Protein AF-X1H4D3-F1 (afdb_monomer_lite)

Foldseek 3Di:
DAEEQDDDPVLVVVQVVCCVPPVGGDDYAHDHPVVVVVDDPPWDWDADPVGDIDTDDPPPDD

pLDDT: mean 90.93, std 12.32, range [37.94, 98.25]

Structure (mmCIF, N/CA/C/O backbone):
data_AF-X1H4D3-F1
#
_entry.id   AF-X1H4D3-F1
#
loop_
_atom_site.group_PDB
_atom_site.id
_atom_site.type_symbol
_atom_site.label_atom_id
_atom_site.label_alt_id
_atom_site.label_comp_id
_atom_site.label_asym_id
_atom_site.label_entity_id
_atom_site.label_seq_id
_atom_site.pdbx_PDB_ins_code
_atom_site.Cartn_x
_atom_site.Cartn_y
_atom_site.Cartn_z
_atom_site.occupancy
_atom_site.B_iso_or_equiv
_atom_site.auth_seq_id
_atom_site.auth_comp_id
_atom_site.auth_asym_id
_atom_site.auth_atom_id
_atom_site.pdbx_PDB_model_num
ATOM 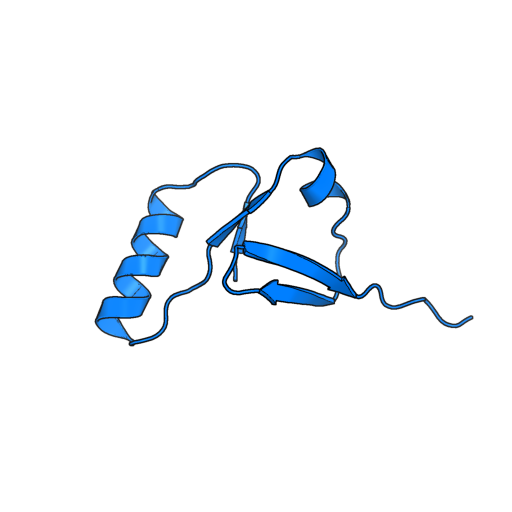1 N N . ALA A 1 1 ? 7.167 1.516 2.070 1.00 91.31 1 ALA A N 1
ATOM 2 C CA . ALA A 1 1 ? 5.744 1.390 1.704 1.00 91.31 1 ALA A CA 1
ATOM 3 C C . ALA A 1 1 ? 4.923 2.353 2.545 1.00 91.31 1 ALA A C 1
ATOM 5 O O . ALA A 1 1 ? 5.372 2.713 3.627 1.00 91.31 1 ALA A O 1
ATOM 6 N N . ILE A 1 2 ? 3.757 2.764 2.057 1.00 94.88 2 ILE A N 1
ATOM 7 C CA . ILE A 1 2 ? 2.823 3.651 2.755 1.00 94.88 2 ILE A CA 1
ATOM 8 C C . ILE A 1 2 ? 1.494 2.911 2.896 1.00 94.88 2 ILE A C 1
ATOM 10 O O . ILE A 1 2 ? 0.993 2.355 1.919 1.00 94.88 2 ILE A O 1
ATOM 14 N N . ILE A 1 3 ? 0.937 2.895 4.105 1.00 94.88 3 ILE A N 1
ATOM 15 C CA . ILE A 1 3 ? -0.370 2.301 4.389 1.00 94.88 3 ILE A CA 1
ATOM 16 C C . ILE A 1 3 ? -1.339 3.437 4.698 1.00 94.88 3 ILE A C 1
ATOM 18 O O . ILE A 1 3 ? -1.051 4.268 5.554 1.00 94.88 3 ILE A O 1
ATOM 22 N N . ASN A 1 4 ? -2.487 3.453 4.026 1.00 95.88 4 ASN A N 1
ATOM 23 C CA . ASN A 1 4 ? -3.517 4.471 4.192 1.00 95.88 4 ASN A CA 1
ATOM 24 C C . ASN A 1 4 ? -4.885 3.848 4.501 1.00 95.88 4 ASN A C 1
ATOM 26 O O . ASN A 1 4 ? -5.169 2.706 4.147 1.00 95.88 4 ASN A O 1
ATOM 30 N N . LEU A 1 5 ? -5.775 4.647 5.093 1.00 96.44 5 LEU A N 1
ATOM 31 C CA . LEU A 1 5 ? -7.196 4.304 5.251 1.00 96.44 5 LEU A CA 1
ATOM 32 C C . LEU A 1 5 ? -8.013 4.512 3.971 1.00 96.44 5 LEU A C 1
ATOM 34 O O . LEU A 1 5 ? -9.085 3.936 3.800 1.00 96.44 5 LEU A O 1
ATOM 38 N N . LYS A 1 6 ? -7.535 5.382 3.079 1.00 96.00 6 LYS A N 1
ATOM 39 C CA . LYS A 1 6 ? -8.185 5.741 1.817 1.00 96.00 6 LYS A CA 1
ATOM 40 C C . LYS A 1 6 ? -7.130 5.979 0.748 1.00 96.00 6 LYS A C 1
ATOM 42 O O . LYS A 1 6 ? -5.978 6.279 1.056 1.00 96.00 6 LYS A O 1
ATOM 47 N N . VAL A 1 7 ? -7.538 5.863 -0.510 1.00 94.06 7 VAL A N 1
ATOM 48 C CA . VAL A 1 7 ? -6.672 6.213 -1.636 1.00 94.06 7 VAL A CA 1
ATOM 49 C C . VAL A 1 7 ? -6.360 7.707 -1.574 1.00 94.06 7 VAL A C 1
ATOM 51 O O . VAL A 1 7 ? -7.271 8.530 -1.505 1.00 94.06 7 VAL A O 1
ATOM 54 N N . ASP A 1 8 ? -5.072 8.032 -1.627 1.00 96.50 8 ASP A N 1
ATOM 55 C CA . ASP A 1 8 ? -4.583 9.389 -1.841 1.00 96.50 8 ASP A CA 1
ATOM 56 C C . ASP A 1 8 ? -3.995 9.465 -3.253 1.00 96.50 8 ASP A C 1
ATOM 58 O O . ASP A 1 8 ? -3.044 8.752 -3.585 1.00 96.50 8 ASP A O 1
ATOM 62 N N . THR A 1 9 ? -4.592 10.302 -4.101 1.00 96.50 9 THR A N 1
ATOM 63 C CA . THR A 1 9 ? -4.231 10.400 -5.520 1.00 96.50 9 THR A CA 1
ATOM 64 C C . THR A 1 9 ? -2.806 10.914 -5.726 1.00 96.50 9 THR A C 1
ATOM 66 O O . THR A 1 9 ? -2.147 10.502 -6.678 1.00 96.50 9 THR A O 1
ATOM 69 N N . ILE A 1 10 ? -2.309 11.785 -4.844 1.00 96.94 10 ILE A N 1
ATOM 70 C CA . ILE A 1 10 ? -0.956 12.341 -4.950 1.00 96.94 10 ILE A CA 1
ATOM 71 C C . ILE A 1 10 ? 0.065 11.254 -4.617 1.00 96.94 10 ILE A C 1
ATOM 73 O O . ILE A 1 10 ? 1.035 11.076 -5.352 1.00 96.94 10 ILE A O 1
ATOM 77 N N . LEU A 1 11 ? -0.175 10.478 -3.558 1.00 96.56 11 LEU A N 1
ATOM 78 C CA . LEU A 1 11 ? 0.701 9.365 -3.184 1.00 96.56 11 LEU A CA 1
ATOM 79 C C . LEU A 1 11 ? 0.682 8.239 -4.226 1.00 96.56 11 LEU A C 1
ATOM 81 O O . LEU A 1 11 ? 1.734 7.688 -4.552 1.00 96.56 11 LEU A O 1
ATOM 85 N N . ALA A 1 12 ? -0.489 7.930 -4.790 1.00 95.81 12 ALA A N 1
ATOM 86 C CA . ALA A 1 12 ? -0.619 6.945 -5.861 1.00 95.81 12 ALA A CA 1
ATOM 87 C C . ALA A 1 12 ? 0.150 7.369 -7.123 1.00 95.81 12 ALA A C 1
ATOM 89 O O . ALA A 1 12 ? 0.924 6.582 -7.666 1.00 95.81 12 ALA A O 1
ATOM 90 N N . LEU A 1 13 ? 0.000 8.627 -7.553 1.00 97.38 13 LEU A N 1
ATOM 91 C CA . LEU A 1 13 ? 0.772 9.173 -8.669 1.00 97.38 13 LEU A CA 1
ATOM 92 C C . LEU A 1 13 ? 2.276 9.151 -8.374 1.00 97.38 13 LEU A C 1
ATOM 94 O O . LEU A 1 13 ? 3.061 8.763 -9.234 1.00 97.38 13 LEU A O 1
ATOM 98 N N . GLY A 1 14 ? 2.678 9.525 -7.158 1.00 96.62 14 GLY A N 1
ATOM 99 C CA . GLY A 1 14 ? 4.078 9.503 -6.738 1.00 96.62 14 GLY A CA 1
ATOM 100 C C . GLY A 1 14 ? 4.706 8.112 -6.843 1.00 96.62 14 GLY A C 1
ATOM 101 O O . GLY A 1 14 ? 5.848 7.993 -7.277 1.00 96.62 14 GLY A O 1
ATOM 102 N N . SER A 1 15 ? 3.953 7.059 -6.514 1.00 96.44 15 SER A N 1
ATOM 103 C CA . SER A 1 15 ? 4.396 5.670 -6.679 1.00 96.44 15 SER A CA 1
ATOM 104 C C . SER A 1 15 ? 4.684 5.316 -8.141 1.00 96.44 15 SER A C 1
ATOM 106 O O . SER A 1 15 ? 5.756 4.790 -8.432 1.00 96.44 15 SER A O 1
ATOM 108 N N . ILE A 1 16 ? 3.776 5.680 -9.055 1.00 96.88 16 ILE A N 1
ATOM 109 C CA . ILE A 1 16 ? 3.929 5.458 -10.503 1.00 96.88 16 ILE A CA 1
ATOM 110 C C . ILE A 1 16 ? 5.144 6.225 -11.031 1.00 96.88 16 ILE A C 1
ATOM 112 O O . ILE A 1 16 ? 6.006 5.655 -11.686 1.00 96.88 16 ILE A O 1
ATOM 116 N N . VAL A 1 17 ? 5.252 7.514 -10.702 1.00 97.94 17 VAL A N 1
ATOM 117 C CA . VAL A 1 17 ? 6.374 8.352 -11.150 1.00 97.94 17 VAL A CA 1
ATOM 118 C C . VAL A 1 17 ? 7.710 7.836 -10.606 1.00 97.94 17 VAL A C 1
ATOM 120 O O . VAL A 1 17 ? 8.711 7.873 -11.316 1.00 97.94 17 VAL A O 1
ATOM 123 N N . SER A 1 18 ? 7.741 7.333 -9.369 1.00 97.69 18 SER A N 1
ATOM 124 C CA . SER A 1 18 ? 8.942 6.728 -8.783 1.00 97.69 18 SER A CA 1
ATOM 125 C C . SER A 1 18 ? 9.387 5.481 -9.549 1.00 97.69 18 SER A C 1
ATOM 127 O O . SER A 1 18 ? 10.584 5.287 -9.756 1.00 97.69 18 SER A O 1
ATOM 129 N N . ASP A 1 19 ? 8.443 4.656 -10.000 1.00 97.44 19 ASP A N 1
ATOM 130 C CA . ASP A 1 19 ? 8.752 3.483 -10.817 1.00 97.44 19 ASP A CA 1
ATOM 131 C C . ASP A 1 19 ? 9.327 3.876 -12.182 1.00 97.44 19 ASP A C 1
ATOM 133 O O . ASP A 1 19 ? 10.351 3.350 -12.608 1.00 97.44 19 ASP A O 1
ATOM 137 N N . GLU A 1 20 ? 8.743 4.884 -12.825 1.00 98.19 20 GLU A N 1
ATOM 138 C CA . GLU A 1 20 ? 9.209 5.362 -14.130 1.00 98.19 20 GLU A CA 1
ATOM 139 C C . GLU A 1 20 ? 10.599 6.012 -14.068 1.00 98.19 20 GLU A C 1
ATOM 141 O O . GLU A 1 20 ? 11.433 5.797 -14.947 1.00 98.19 20 GLU A O 1
ATOM 146 N N . LEU A 1 21 ? 10.872 6.818 -13.035 1.00 98.25 21 LEU A N 1
ATOM 147 C CA . LEU A 1 21 ? 12.133 7.560 -12.929 1.00 98.25 21 LEU A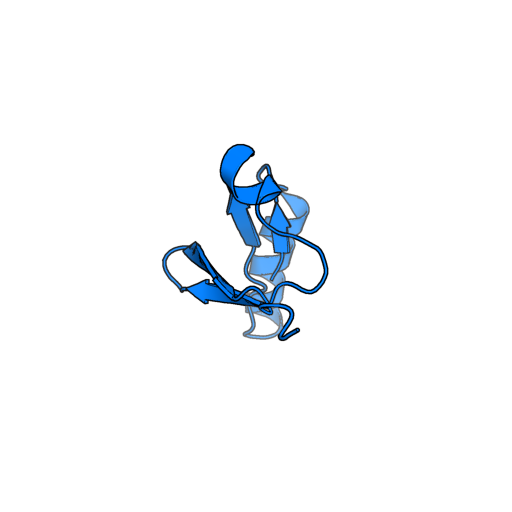 CA 1
ATOM 148 C C . LEU A 1 21 ? 13.270 6.748 -12.3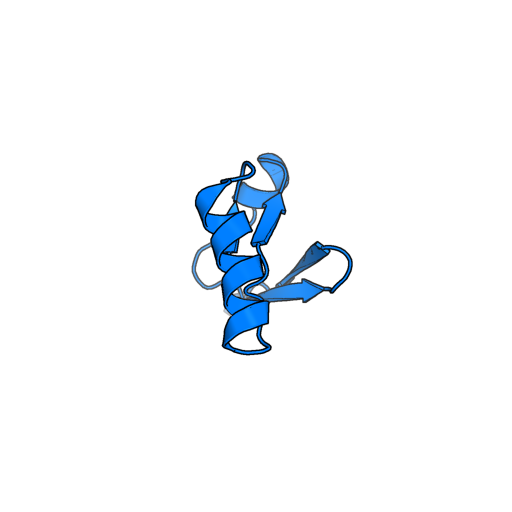05 1.00 98.25 21 LEU A C 1
ATOM 150 O O . LEU A 1 21 ? 14.436 7.005 -12.609 1.00 98.25 21 LEU A O 1
ATOM 154 N N . TYR A 1 22 ? 12.947 5.812 -11.411 1.00 97.62 22 TYR A N 1
ATOM 155 C CA . TYR A 1 22 ? 13.940 5.110 -10.593 1.00 97.62 22 TYR A CA 1
ATOM 156 C C . TYR A 1 22 ? 13.842 3.585 -10.672 1.00 97.62 22 TYR A C 1
ATOM 158 O O . TYR A 1 22 ? 14.605 2.909 -9.984 1.00 97.62 22 TYR A O 1
ATOM 166 N N . HIS A 1 23 ? 12.931 3.033 -11.481 1.00 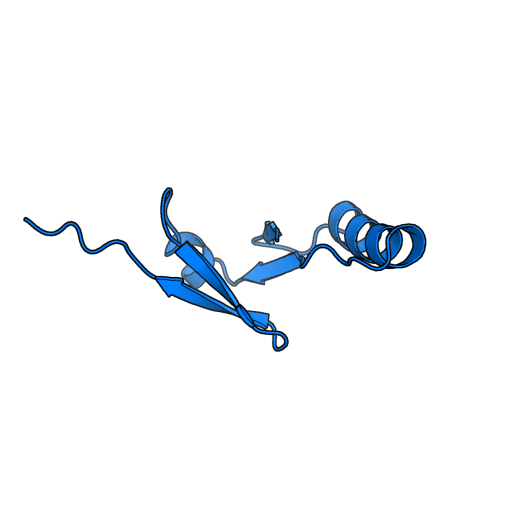96.50 23 HIS A N 1
ATOM 167 C CA . HIS A 1 23 ? 12.642 1.592 -11.548 1.00 96.50 23 HIS A CA 1
ATOM 168 C C . HIS A 1 23 ? 12.338 0.982 -10.176 1.00 96.50 23 HIS A C 1
ATOM 170 O O . HIS A 1 23 ? 12.683 -0.164 -9.881 1.00 96.50 23 HIS A O 1
ATOM 176 N N . GLN A 1 24 ? 11.735 1.797 -9.312 1.00 95.12 24 GLN A N 1
ATOM 177 C CA . GLN A 1 24 ? 11.376 1.417 -7.963 1.00 95.12 24 GLN A CA 1
ATOM 178 C C . GLN A 1 24 ? 10.063 2.091 -7.566 1.00 95.12 24 GLN A C 1
ATOM 180 O O . GLN A 1 24 ? 10.039 3.222 -7.069 1.00 95.12 24 GLN A O 1
ATOM 185 N N . ALA A 1 25 ? 8.961 1.367 -7.734 1.00 94.06 25 ALA A N 1
ATOM 186 C CA . ALA A 1 25 ? 7.671 1.745 -7.175 1.00 94.06 25 ALA A CA 1
ATOM 187 C C . ALA A 1 25 ? 7.708 1.790 -5.632 1.00 94.06 25 ALA A C 1
ATOM 189 O O . ALA A 1 25 ? 8.243 0.895 -4.973 1.00 94.06 25 ALA A O 1
ATOM 190 N N . MET A 1 26 ? 7.075 2.804 -5.032 1.00 93.38 26 MET A N 1
ATOM 191 C CA . MET A 1 26 ? 6.794 2.830 -3.590 1.00 93.38 26 MET A CA 1
ATOM 192 C C . MET A 1 26 ? 5.437 2.162 -3.334 1.00 93.38 26 MET A C 1
ATOM 194 O O . MET A 1 26 ? 4.424 2.737 -3.731 1.00 93.38 26 MET A O 1
ATOM 198 N N . PRO A 1 27 ? 5.343 1.005 -2.654 1.00 92.88 27 PRO A N 1
ATOM 199 C CA . PRO A 1 27 ? 4.052 0.351 -2.452 1.00 92.88 27 PRO A CA 1
ATOM 200 C C . PRO A 1 27 ? 3.111 1.228 -1.620 1.00 92.88 27 PRO A C 1
ATOM 202 O O . PRO A 1 27 ? 3.479 1.637 -0.514 1.00 92.88 27 PRO A O 1
ATOM 205 N N . ILE A 1 28 ? 1.915 1.501 -2.149 1.00 94.50 28 ILE A N 1
ATOM 206 C CA . ILE A 1 28 ? 0.830 2.214 -1.465 1.00 94.50 28 ILE A CA 1
ATOM 207 C C . ILE A 1 28 ? -0.308 1.218 -1.246 1.00 94.50 28 ILE A C 1
ATOM 209 O O . ILE A 1 28 ? -0.877 0.713 -2.212 1.00 94.50 28 ILE A O 1
ATOM 213 N N . VAL A 1 29 ? -0.634 0.923 0.011 1.00 95.25 29 VAL A N 1
ATOM 214 C CA . VAL A 1 29 ? -1.658 -0.066 0.379 1.00 95.25 29 VAL A CA 1
ATOM 215 C C . VAL A 1 29 ? -2.787 0.622 1.124 1.00 95.25 29 VAL A C 1
ATOM 217 O O . VAL A 1 29 ? -2.548 1.412 2.035 1.00 95.25 29 VAL A O 1
ATOM 220 N N . VAL A 1 30 ? -4.027 0.313 0.750 1.00 95.75 30 VAL A N 1
ATOM 221 C CA . VAL A 1 30 ? -5.214 0.797 1.457 1.00 95.75 30 VAL A CA 1
ATOM 222 C C . VAL A 1 30 ? -5.810 -0.345 2.262 1.00 95.75 30 VAL A C 1
ATOM 224 O O . VAL A 1 30 ? -6.155 -1.381 1.697 1.00 95.75 30 VAL A O 1
ATOM 227 N N . LEU A 1 31 ? -5.934 -0.146 3.572 1.00 95.88 31 LEU A N 1
ATOM 228 C CA . LEU A 1 31 ? -6.544 -1.114 4.477 1.00 95.88 31 LEU A CA 1
ATOM 229 C C . LEU A 1 31 ? -7.895 -0.604 4.994 1.00 95.88 31 LEU A C 1
ATOM 231 O O . LEU A 1 31 ? -8.059 0.601 5.203 1.00 95.88 31 LEU A O 1
ATOM 235 N N . PRO A 1 32 ? -8.857 -1.504 5.262 1.00 95.31 32 PRO A N 1
ATOM 236 C CA . PRO A 1 32 ? -10.039 -1.166 6.044 1.00 95.31 32 PRO A CA 1
ATOM 237 C C . PRO A 1 32 ? -9.649 -0.625 7.425 1.00 95.31 32 PRO A C 1
ATOM 239 O O . PRO A 1 32 ? -8.695 -1.111 8.031 1.00 95.31 32 PRO A O 1
ATOM 242 N N . GLU A 1 33 ? -10.436 0.310 7.967 1.00 96.19 33 GLU A N 1
ATOM 243 C CA . GLU A 1 33 ? -10.186 0.922 9.286 1.00 96.19 33 GLU A CA 1
ATOM 244 C C . GLU A 1 33 ? -9.901 -0.110 10.379 1.00 96.19 33 GLU A C 1
ATOM 246 O O . GLU A 1 33 ? -8.910 0.002 11.098 1.00 96.19 33 GLU A O 1
ATOM 251 N N . LYS A 1 34 ? -10.722 -1.164 10.453 1.00 95.25 34 LYS A N 1
ATOM 252 C CA . LYS A 1 34 ? -10.569 -2.240 11.440 1.00 95.25 34 LYS A CA 1
ATOM 253 C C . LYS A 1 34 ? -9.186 -2.903 11.426 1.00 95.25 34 LYS A C 1
ATOM 255 O O . LYS A 1 34 ? -8.709 -3.270 12.490 1.00 95.25 34 LYS A O 1
ATOM 260 N N . ASP A 1 35 ? -8.566 -3.045 10.256 1.00 94.06 35 ASP A N 1
ATOM 261 C CA . ASP A 1 35 ? -7.295 -3.753 10.086 1.00 94.06 35 ASP A CA 1
ATOM 262 C C . ASP A 1 35 ? -6.127 -2.769 10.237 1.00 94.06 35 ASP A C 1
ATOM 264 O O . ASP A 1 35 ? -5.111 -3.092 10.845 1.00 94.06 35 ASP A O 1
ATOM 268 N N . PHE A 1 36 ? -6.305 -1.532 9.763 1.00 94.75 36 PHE A N 1
ATOM 269 C CA . PHE A 1 36 ? -5.342 -0.445 9.933 1.00 94.75 36 PHE A CA 1
ATOM 270 C C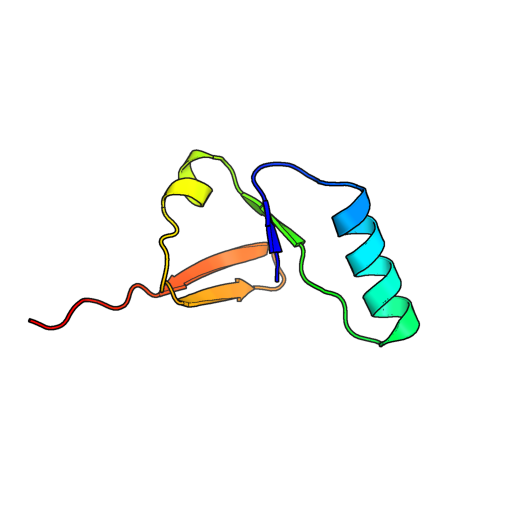 . PHE A 1 36 ? -5.056 -0.152 11.411 1.00 94.75 36 PHE A C 1
ATOM 272 O O . PHE A 1 36 ? -3.901 -0.025 11.801 1.00 94.75 36 PHE A O 1
ATOM 279 N N . TYR A 1 37 ? -6.093 -0.098 12.252 1.00 94.19 37 TYR A N 1
ATOM 280 C CA . TYR A 1 37 ? -5.940 0.187 13.683 1.00 94.19 37 TYR A CA 1
ATOM 281 C C . TYR A 1 37 ? -5.349 -0.973 14.504 1.00 94.19 37 TYR A C 1
ATOM 283 O O . TYR A 1 37 ? -5.085 -0.797 15.695 1.00 94.19 37 TYR A O 1
ATOM 291 N N . LEU A 1 38 ? -5.129 -2.152 13.907 1.00 93.06 38 LEU A N 1
ATOM 292 C CA . LEU A 1 38 ? -4.389 -3.240 14.559 1.00 93.06 38 LEU A CA 1
ATOM 293 C C . LEU A 1 38 ? -2.877 -3.004 14.537 1.00 93.06 38 LEU A C 1
ATOM 295 O O . LEU A 1 38 ? -2.183 -3.532 15.403 1.00 93.06 38 LEU A O 1
ATOM 299 N N . ILE A 1 39 ? -2.390 -2.227 13.567 1.00 93.38 39 ILE A N 1
ATOM 300 C CA . ILE A 1 39 ? -0.975 -1.905 13.400 1.00 93.38 39 ILE A CA 1
ATOM 301 C C . ILE A 1 39 ? -0.575 -0.891 14.467 1.00 93.38 39 ILE A C 1
ATOM 303 O O . ILE A 1 39 ? -1.211 0.155 14.623 1.00 93.38 39 ILE A O 1
ATOM 307 N N . ARG A 1 40 ? 0.497 -1.192 15.194 1.00 93.69 40 ARG A N 1
ATOM 308 C CA . ARG A 1 40 ? 1.062 -0.322 16.222 1.00 93.69 40 ARG A CA 1
ATOM 309 C C . ARG A 1 40 ? 2.436 0.177 15.814 1.00 93.69 40 ARG A C 1
ATOM 311 O O . ARG A 1 40 ? 3.088 -0.355 14.918 1.00 93.69 40 ARG A O 1
ATOM 318 N N . GLU A 1 41 ? 2.865 1.233 16.491 1.00 91.94 41 GLU A N 1
ATOM 319 C CA . GLU A 1 41 ? 4.257 1.663 16.431 1.00 91.94 41 GLU A CA 1
ATOM 320 C C . GLU A 1 41 ? 5.182 0.493 16.816 1.00 91.94 41 GLU A C 1
ATOM 322 O O . GLU A 1 41 ? 4.810 -0.353 17.630 1.00 91.94 41 GLU A O 1
ATOM 327 N N . ASP A 1 42 ? 6.354 0.429 16.182 1.00 92.31 42 ASP A N 1
ATOM 328 C CA . ASP A 1 42 ? 7.350 -0.648 16.299 1.00 92.31 42 ASP A CA 1
ATOM 329 C C . ASP A 1 42 ? 6.953 -2.042 15.771 1.00 92.31 42 ASP A C 1
ATOM 331 O O . ASP A 1 42 ? 7.772 -2.969 15.829 1.00 92.31 42 ASP A O 1
ATOM 335 N N . ASP A 1 43 ? 5.760 -2.212 15.192 1.00 92.31 43 ASP A N 1
ATOM 336 C CA . ASP A 1 43 ? 5.420 -3.448 14.484 1.00 92.31 43 ASP A CA 1
ATOM 337 C C . ASP A 1 43 ? 6.255 -3.609 13.208 1.00 92.31 43 ASP A C 1
ATOM 339 O O .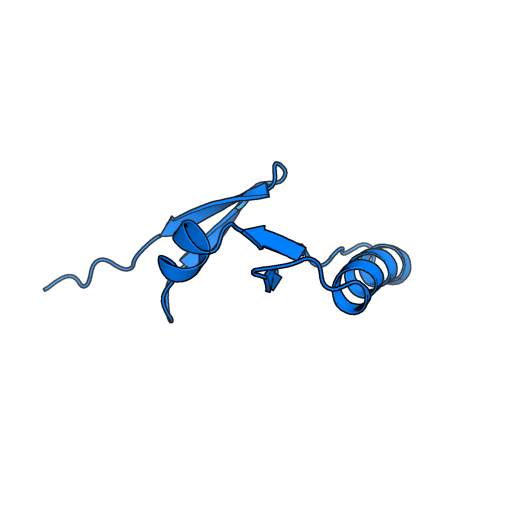 ASP A 1 43 ? 6.477 -2.669 12.440 1.00 92.31 43 ASP A O 1
ATOM 343 N N . HIS A 1 44 ? 6.680 -4.845 12.936 1.00 94.38 44 HIS A N 1
ATOM 344 C CA . HIS A 1 44 ? 7.353 -5.162 11.685 1.00 94.38 44 HIS A CA 1
ATOM 345 C C . HIS A 1 44 ? 6.343 -5.685 10.665 1.00 94.38 44 HIS A C 1
ATOM 347 O O . HIS A 1 44 ? 5.787 -6.775 10.818 1.00 94.38 44 HIS A O 1
ATOM 353 N N . LEU A 1 45 ? 6.135 -4.921 9.596 1.00 94.19 45 LEU A N 1
ATOM 354 C CA . LEU A 1 45 ? 5.156 -5.233 8.560 1.00 94.19 45 LEU A CA 1
ATOM 355 C C . LEU A 1 45 ? 5.827 -5.803 7.313 1.00 94.19 45 LEU A C 1
ATOM 357 O O . LEU A 1 45 ? 6.808 -5.254 6.818 1.00 94.19 45 LEU A O 1
ATOM 361 N N . THR A 1 46 ? 5.260 -6.879 6.774 1.00 95.19 46 THR A N 1
ATOM 362 C CA . THR A 1 46 ? 5.596 -7.386 5.437 1.00 95.19 46 THR A CA 1
ATOM 363 C C . THR A 1 46 ? 4.402 -7.183 4.522 1.00 95.19 46 THR A C 1
ATOM 365 O O . THR A 1 46 ? 3.287 -7.551 4.884 1.00 95.19 46 THR A O 1
ATOM 368 N N . ILE A 1 47 ? 4.629 -6.589 3.353 1.00 93.62 47 ILE A N 1
ATOM 369 C CA . ILE A 1 47 ? 3.593 -6.377 2.341 1.00 93.62 47 ILE A CA 1
ATOM 370 C C . ILE A 1 47 ? 3.892 -7.298 1.167 1.00 93.62 47 ILE A C 1
ATOM 372 O O . ILE A 1 47 ? 4.957 -7.200 0.558 1.00 93.62 47 ILE A O 1
ATOM 376 N N . GLU A 1 48 ? 2.962 -8.195 0.871 1.00 93.50 48 GLU A N 1
ATOM 377 C CA . GLU A 1 48 ? 3.070 -9.123 -0.249 1.00 93.50 48 GLU A CA 1
ATOM 378 C C . GLU A 1 48 ? 2.602 -8.465 -1.564 1.00 93.50 48 GLU A C 1
ATOM 380 O O . GLU A 1 48 ? 1.827 -7.503 -1.535 1.00 93.50 48 GLU A O 1
ATOM 385 N N . PRO A 1 49 ? 3.034 -8.968 -2.740 1.00 87.69 49 PRO A N 1
ATOM 386 C CA . PRO A 1 49 ? 2.653 -8.395 -4.036 1.00 87.69 49 PRO A CA 1
ATOM 387 C C . PRO A 1 49 ? 1.144 -8.390 -4.328 1.00 87.69 49 PRO A C 1
ATOM 389 O O . PRO A 1 49 ? 0.691 -7.621 -5.170 1.00 87.69 49 PRO A O 1
ATOM 392 N N . ASP A 1 50 ? 0.364 -9.238 -3.650 1.00 89.12 50 ASP A N 1
ATOM 393 C CA . ASP A 1 50 ? -1.100 -9.287 -3.756 1.00 89.12 50 ASP A CA 1
ATOM 394 C C . ASP A 1 50 ? -1.814 -8.262 -2.851 1.00 89.12 50 ASP A C 1
ATOM 396 O O . ASP A 1 50 ? -3.043 -8.199 -2.830 1.00 89.12 50 ASP A O 1
ATOM 400 N N . GLY A 1 51 ? -1.050 -7.449 -2.115 1.00 86.94 51 GLY A N 1
ATOM 401 C CA . GLY A 1 51 ? -1.558 -6.427 -1.208 1.00 86.94 51 GLY A CA 1
ATOM 402 C C . GLY A 1 51 ? -1.842 -6.922 0.210 1.00 86.94 51 GLY A C 1
ATOM 403 O O . GLY A 1 51 ? -2.314 -6.130 1.030 1.00 86.94 51 GLY A O 1
ATOM 404 N N . LYS A 1 52 ? -1.555 -8.188 0.546 1.00 92.62 52 LYS A N 1
ATOM 405 C CA . LYS A 1 52 ? -1.655 -8.656 1.935 1.00 92.62 52 LYS A CA 1
ATOM 406 C C . LYS A 1 52 ? -0.595 -8.008 2.812 1.00 92.62 52 LYS A C 1
ATOM 408 O O . LYS A 1 52 ? 0.562 -7.865 2.423 1.00 92.62 52 LYS A O 1
ATOM 413 N N . VAL A 1 53 ? -0.998 -7.668 4.034 1.00 94.50 53 VAL A N 1
ATOM 414 C CA . VAL A 1 53 ? -0.119 -7.112 5.064 1.00 94.50 53 VAL A CA 1
ATOM 415 C C . VAL A 1 53 ? -0.016 -8.114 6.207 1.00 94.50 53 VAL A C 1
ATOM 417 O O . VAL A 1 53 ? -1.010 -8.438 6.854 1.00 94.50 53 VAL A O 1
ATOM 420 N N . LEU A 1 54 ? 1.194 -8.609 6.448 1.00 94.12 54 LEU A N 1
ATOM 421 C CA . LEU A 1 54 ? 1.526 -9.494 7.558 1.00 94.12 54 LEU A CA 1
ATOM 422 C C . LEU A 1 54 ? 2.166 -8.670 8.674 1.00 94.12 54 LEU A C 1
ATOM 424 O O . LEU A 1 54 ? 3.165 -7.985 8.449 1.00 94.12 54 LEU A O 1
ATOM 428 N N . VAL A 1 55 ? 1.601 -8.757 9.876 1.00 92.62 55 VAL A N 1
ATOM 429 C CA . VAL A 1 55 ? 2.099 -8.059 11.066 1.00 92.62 55 VAL A CA 1
ATOM 430 C C . VAL A 1 55 ? 2.910 -9.038 11.907 1.00 92.62 55 VAL A C 1
ATOM 432 O O . VAL A 1 55 ? 2.373 -10.024 12.412 1.00 92.62 55 VAL A O 1
ATOM 435 N N . SER A 1 56 ? 4.201 -8.768 12.071 1.00 90.75 56 SER A N 1
ATOM 436 C CA . SER A 1 56 ? 5.042 -9.441 13.056 1.00 90.75 56 SER A CA 1
ATOM 437 C C . SER A 1 56 ? 5.139 -8.546 14.281 1.00 90.75 56 SER A C 1
ATOM 439 O O . SER A 1 56 ? 5.877 -7.557 14.296 1.00 90.75 56 SER A O 1
ATOM 441 N N . THR A 1 57 ? 4.356 -8.880 15.303 1.00 81.44 57 THR A N 1
ATOM 442 C CA . THR A 1 57 ? 4.454 -8.201 16.588 1.00 81.44 57 THR A CA 1
ATOM 443 C C . THR A 1 57 ? 5.739 -8.661 17.264 1.00 81.44 57 THR A C 1
ATOM 445 O O . THR A 1 57 ? 6.018 -9.862 17.367 1.00 81.44 57 THR A O 1
ATOM 448 N N . LYS A 1 58 ? 6.547 -7.723 17.767 1.00 64.94 58 LYS A N 1
ATOM 449 C CA . LYS A 1 58 ? 7.529 -8.098 18.785 1.00 64.94 58 LYS A CA 1
ATOM 450 C C . LYS A 1 58 ? 6.725 -8.537 20.002 1.00 64.94 58 LYS A C 1
ATOM 452 O O . LYS A 1 58 ? 6.233 -7.709 20.762 1.00 64.94 58 LYS A O 1
ATOM 457 N N . SER A 1 59 ? 6.568 -9.849 20.182 1.00 55.25 59 SER A N 1
ATOM 458 C CA . SER A 1 59 ? 6.200 -10.391 21.484 1.00 55.25 59 SER A CA 1
ATOM 459 C C . SER A 1 59 ? 7.228 -9.835 22.459 1.00 55.25 59 SER A C 1
ATOM 461 O O . SER A 1 59 ? 8.417 -10.132 22.339 1.00 55.25 59 SER A O 1
ATOM 463 N N . SER A 1 60 ? 6.789 -8.946 23.349 1.00 52.91 60 SER A N 1
ATOM 464 C CA . SER A 1 60 ? 7.603 -8.495 24.465 1.00 52.91 60 SER A CA 1
ATOM 465 C C . SER A 1 60 ? 7.900 -9.747 25.284 1.00 52.91 60 SER A C 1
ATOM 467 O O . SER A 1 60 ? 7.075 -10.187 26.085 1.00 52.91 60 SER A O 1
ATOM 469 N N . ALA A 1 61 ? 9.034 -10.387 24.998 1.00 45.78 61 ALA A N 1
ATOM 470 C CA . ALA A 1 61 ? 9.588 -11.413 25.852 1.00 45.78 61 ALA A CA 1
ATOM 471 C C . ALA A 1 61 ? 9.759 -10.762 27.229 1.00 45.78 61 ALA A C 1
ATOM 473 O O . ALA A 1 61 ? 10.348 -9.685 27.336 1.00 45.78 61 ALA A O 1
ATOM 474 N N . LYS A 1 62 ? 9.100 -11.370 28.216 1.00 37.94 62 LYS A N 1
ATOM 475 C CA . LYS A 1 62 ? 9.138 -11.001 29.633 1.00 37.94 62 LYS A CA 1
ATOM 476 C C . LYS A 1 62 ? 10.558 -10.813 30.148 1.00 37.94 62 LYS A C 1
ATOM 478 O O . LYS A 1 62 ? 11.427 -11.621 29.751 1.00 37.94 62 LYS A O 1
#

Secondary structure (DSSP, 8-state):
-EEESS--HHHHHHHHHHHHHHS----EEE--HHHHTT--TT-EEEE-TTS-EEEE------

Organism: NCBI:txid412755

Sequence (62 aa):
AIINLKVDTILALGSIVSDELYHQAMPIVVLPEKDFYLIREDDHLTIEPDGKVLVSTKSSAK

Radius of gyration: 13.65 Å; chains: 1; bounding box: 24×24×44 Å